Protein AF-A0A1I0GNK3-F1 (afdb_monomer_lite)

Sequence (64 aa):
MAKAKNKESHCGYQHWHRDLDLEVIKWLRANNKATPEQFEAFLREIYKRPDMIKRFPRGFGPAI

Secondary structure (DSSP, 8-state):
------HHHHHHHHHHHHHHHHHHHHHHHHTTT--HHHHHHHHHHHHTSHHHHHH-TTTT----

Radius of gyration: 14.08 Å; chains: 1; bounding box: 28×30×35 Å

Foldseek 3Di:
DDDPDDPVCVVVVVVVVVVVVVVLVVVCVVCVPDDPVNSVVVQQVVQPDPVNCVVPVCTPHDDD

pLDDT: mean 77.34, std 16.86, range [35.88, 95.0]

Structure (mmCIF, N/CA/C/O backbone):
data_AF-A0A1I0GNK3-F1
#
_entry.id   AF-A0A1I0GNK3-F1
#
loop_
_atom_site.group_PDB
_atom_site.id
_atom_site.type_symbol
_atom_site.label_atom_id
_atom_site.label_alt_id
_atom_site.label_comp_id
_atom_site.label_asym_id
_atom_site.label_entity_id
_atom_site.label_seq_id
_atom_site.pdbx_PDB_ins_code
_atom_site.Cartn_x
_atom_site.Cartn_y
_atom_site.Cartn_z
_atom_site.occupancy
_atom_site.B_iso_or_equiv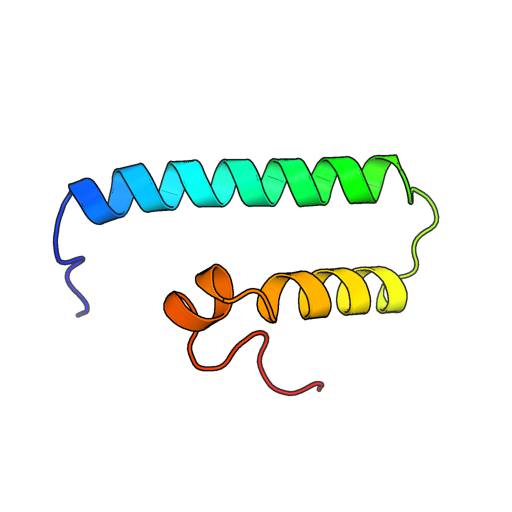
_atom_site.auth_seq_id
_atom_site.auth_comp_id
_atom_site.auth_asym_id
_atom_site.auth_atom_id
_atom_site.pdbx_PDB_model_num
ATOM 1 N N . MET A 1 1 ? 15.796 22.231 -12.149 1.00 35.88 1 MET A N 1
ATOM 2 C CA . MET A 1 1 ? 14.627 21.602 -12.803 1.00 35.88 1 MET A CA 1
ATOM 3 C C . MET A 1 1 ? 14.968 20.154 -13.127 1.00 35.88 1 MET A C 1
ATOM 5 O O . MET A 1 1 ? 15.835 19.926 -13.961 1.00 35.88 1 MET A O 1
ATOM 9 N N . ALA A 1 2 ? 14.371 19.180 -12.438 1.00 45.09 2 ALA A N 1
ATOM 10 C CA . ALA A 1 2 ? 14.596 17.767 -12.745 1.00 45.09 2 ALA A CA 1
ATOM 11 C C . ALA A 1 2 ? 13.756 17.385 -13.976 1.00 45.09 2 ALA A C 1
ATOM 13 O O . ALA A 1 2 ? 12.564 17.114 -13.864 1.00 45.09 2 ALA A O 1
ATOM 14 N N . LYS A 1 3 ? 14.359 17.433 -15.170 1.00 47.56 3 LYS A N 1
ATOM 15 C CA . LYS A 1 3 ? 13.750 16.888 -16.392 1.00 47.56 3 LYS A CA 1
ATOM 16 C C . LYS A 1 3 ? 13.747 15.364 -16.270 1.00 47.56 3 LYS A C 1
ATOM 18 O O . LYS A 1 3 ? 14.813 14.758 -16.163 1.00 47.56 3 LYS A O 1
ATOM 23 N N . ALA A 1 4 ? 12.561 14.759 -16.254 1.00 45.22 4 ALA A N 1
ATOM 24 C CA . ALA A 1 4 ? 12.416 13.311 -16.235 1.00 45.22 4 ALA A CA 1
ATOM 25 C C . ALA A 1 4 ? 13.103 12.711 -17.468 1.00 45.22 4 ALA A C 1
ATOM 27 O O . ALA A 1 4 ? 12.866 13.133 -18.600 1.00 45.22 4 ALA A O 1
ATOM 28 N N . LYS A 1 5 ? 14.037 11.791 -17.218 1.00 49.94 5 LYS A N 1
ATOM 29 C CA . LYS A 1 5 ? 15.124 11.503 -18.152 1.00 49.94 5 LYS A CA 1
ATOM 30 C C . LYS A 1 5 ? 14.710 10.672 -19.363 1.00 49.94 5 LYS A C 1
ATOM 32 O O . LYS A 1 5 ? 15.443 10.749 -20.326 1.00 49.94 5 LYS A O 1
ATOM 37 N N . ASN A 1 6 ? 13.588 9.938 -19.349 1.00 52.00 6 ASN A N 1
ATOM 38 C CA . ASN A 1 6 ? 13.096 9.139 -20.483 1.00 52.00 6 ASN A CA 1
ATOM 39 C C . ASN A 1 6 ? 11.603 8.779 -20.328 1.00 52.00 6 ASN A C 1
ATOM 41 O O . ASN A 1 6 ? 11.127 8.518 -19.224 1.00 52.00 6 ASN A O 1
ATOM 45 N N . LYS A 1 7 ? 10.868 8.719 -21.448 1.00 49.91 7 LYS A N 1
ATOM 46 C CA . LYS A 1 7 ? 9.422 8.405 -21.528 1.00 49.91 7 LYS A CA 1
ATOM 47 C C . LYS A 1 7 ? 9.083 6.998 -20.999 1.00 49.91 7 LYS A C 1
ATOM 49 O O . LYS A 1 7 ? 8.033 6.794 -20.402 1.00 49.91 7 LYS A O 1
ATOM 54 N N . GLU A 1 8 ? 10.003 6.048 -21.146 1.00 51.84 8 GLU A N 1
ATOM 55 C CA . GLU A 1 8 ? 9.860 4.668 -20.655 1.00 51.84 8 GLU A CA 1
ATOM 56 C C . GLU A 1 8 ? 9.891 4.576 -19.124 1.00 51.84 8 GLU A C 1
ATOM 58 O O . GLU A 1 8 ? 9.144 3.793 -18.532 1.00 51.84 8 GLU A O 1
ATOM 63 N N . SER A 1 9 ? 10.669 5.444 -18.465 1.00 50.94 9 SER A N 1
ATOM 64 C CA . SER A 1 9 ? 10.651 5.558 -17.005 1.00 50.94 9 SER A CA 1
ATOM 65 C C . SER A 1 9 ? 9.296 6.029 -16.484 1.00 50.94 9 SER A C 1
ATOM 67 O O . SER A 1 9 ? 8.976 5.719 -15.347 1.00 50.94 9 SER A O 1
ATOM 69 N N . HIS A 1 10 ? 8.474 6.719 -17.283 1.00 54.28 10 HIS A N 1
ATOM 70 C CA . HIS A 1 10 ? 7.121 7.097 -16.866 1.00 54.28 10 HIS A CA 1
ATOM 71 C C . HIS A 1 10 ? 6.133 5.932 -16.957 1.00 54.28 10 HIS A C 1
ATOM 73 O O . HIS A 1 10 ? 5.406 5.685 -15.996 1.00 54.28 10 HIS A O 1
ATOM 79 N N . CYS A 1 11 ? 6.135 5.174 -18.058 1.00 55.69 11 CYS A N 1
ATOM 80 C CA . CYS A 1 11 ? 5.192 4.065 -18.237 1.00 55.69 11 CYS A CA 1
ATOM 81 C C . CYS A 1 11 ? 5.433 2.926 -17.233 1.00 55.69 11 CYS A C 1
ATOM 83 O O . CYS A 1 11 ? 4.489 2.462 -16.591 1.00 55.69 11 CYS A O 1
ATOM 85 N N . GLY A 1 12 ? 6.691 2.508 -17.042 1.00 60.88 12 GLY A N 1
ATOM 86 C CA . GLY A 1 12 ? 7.033 1.448 -16.084 1.00 60.88 12 GLY A CA 1
ATOM 87 C C . GLY A 1 12 ? 6.841 1.869 -14.622 1.00 60.88 12 GLY A C 1
ATOM 88 O O . GLY A 1 12 ? 6.467 1.055 -13.778 1.00 60.88 12 GLY A O 1
ATOM 89 N N . TYR A 1 13 ? 7.039 3.155 -14.319 1.00 67.12 13 TYR A N 1
ATOM 90 C CA . TYR A 1 13 ? 6.804 3.701 -12.983 1.00 67.12 13 TYR A CA 1
ATOM 91 C C . TYR A 1 13 ? 5.310 3.803 -12.658 1.00 67.12 13 TYR A C 1
ATOM 93 O O . TYR A 1 13 ? 4.921 3.459 -11.546 1.00 67.12 13 TYR A O 1
ATOM 101 N N . GLN A 1 14 ? 4.468 4.188 -13.625 1.00 73.00 14 GLN A N 1
ATOM 102 C CA . GLN A 1 14 ? 3.012 4.202 -13.452 1.00 73.00 14 GLN A CA 1
ATOM 103 C C . GLN A 1 14 ? 2.423 2.804 -13.265 1.00 73.00 14 GLN A C 1
ATOM 105 O O . GLN A 1 14 ? 1.540 2.637 -12.430 1.00 73.00 14 GLN A O 1
ATOM 110 N N . HIS A 1 15 ? 2.881 1.809 -14.031 1.00 80.44 15 HIS A N 1
ATOM 111 C CA . HIS A 1 15 ? 2.388 0.438 -13.874 1.00 80.44 15 HIS A CA 1
ATOM 112 C C . HIS A 1 15 ? 2.745 -0.105 -12.489 1.00 80.44 15 HIS A C 1
ATOM 114 O O . HIS A 1 15 ? 1.875 -0.560 -11.760 1.00 80.44 15 HIS A O 1
ATOM 120 N N . TRP A 1 16 ? 4.002 0.052 -12.082 1.00 83.56 16 TRP A N 1
ATOM 121 C CA . TRP A 1 16 ? 4.438 -0.375 -10.758 1.00 83.56 16 TRP A CA 1
ATOM 122 C C . TRP A 1 16 ? 3.696 0.333 -9.617 1.00 83.56 16 TRP A C 1
ATOM 124 O O . TRP A 1 16 ? 3.376 -0.311 -8.625 1.00 83.56 16 TRP A O 1
ATOM 134 N N . HIS A 1 17 ? 3.404 1.635 -9.748 1.00 84.19 17 HIS A N 1
ATOM 135 C CA . HIS A 1 17 ? 2.609 2.358 -8.743 1.00 84.19 17 HIS A CA 1
ATOM 136 C C . HIS A 1 17 ? 1.217 1.740 -8.615 1.00 84.19 17 HIS A C 1
ATOM 138 O O . HIS A 1 17 ? 0.749 1.526 -7.506 1.00 84.19 17 HIS A O 1
ATOM 144 N N . ARG A 1 18 ? 0.599 1.362 -9.742 1.00 87.50 18 ARG A N 1
ATOM 145 C CA . ARG A 1 18 ? -0.705 0.686 -9.746 1.00 87.50 18 ARG A CA 1
ATOM 146 C C . ARG A 1 18 ? -0.651 -0.697 -9.100 1.00 87.50 18 ARG A C 1
ATOM 148 O O . ARG A 1 18 ? -1.570 -1.029 -8.363 1.00 87.50 18 ARG A O 1
ATOM 155 N N . ASP A 1 19 ? 0.390 -1.491 -9.346 1.00 88.62 19 ASP A N 1
ATOM 156 C CA . ASP A 1 19 ? 0.567 -2.779 -8.655 1.00 88.62 19 ASP A CA 1
ATOM 157 C C . ASP A 1 19 ? 0.720 -2.591 -7.142 1.00 88.62 19 ASP A C 1
ATOM 159 O O . ASP A 1 19 ? 0.069 -3.286 -6.361 1.00 88.62 19 ASP A O 1
ATOM 163 N N . LEU A 1 20 ? 1.522 -1.606 -6.727 1.00 88.06 20 LEU A N 1
ATOM 164 C CA . LEU A 1 20 ? 1.690 -1.260 -5.319 1.00 88.06 20 LEU A CA 1
ATOM 165 C C . LEU A 1 20 ? 0.357 -0.824 -4.690 1.00 88.06 20 LEU A C 1
ATOM 167 O O . LEU A 1 20 ? -0.005 -1.317 -3.621 1.00 88.06 20 LEU A O 1
ATOM 171 N N . ASP A 1 21 ? -0.406 0.038 -5.366 1.00 89.19 21 ASP A N 1
ATOM 172 C CA . ASP A 1 21 ? -1.742 0.453 -4.925 1.00 89.19 21 ASP A CA 1
ATOM 173 C C . ASP A 1 21 ? -2.686 -0.749 -4.781 1.00 89.19 21 ASP A C 1
ATOM 175 O O . ASP A 1 21 ? -3.430 -0.845 -3.804 1.00 89.19 21 ASP A O 1
ATOM 179 N N . LEU A 1 22 ? -2.647 -1.705 -5.715 1.00 93.31 22 LEU A N 1
ATOM 180 C CA . LEU A 1 22 ? -3.455 -2.924 -5.639 1.00 93.31 22 LEU A CA 1
ATOM 181 C C . LEU A 1 22 ? -3.067 -3.800 -4.440 1.00 93.31 22 LEU A C 1
ATOM 183 O O . LEU A 1 22 ? -3.961 -4.314 -3.760 1.00 93.31 22 LEU A O 1
ATOM 187 N N . GLU A 1 23 ? -1.772 -3.953 -4.145 1.00 92.69 23 GLU A N 1
ATOM 188 C CA . GLU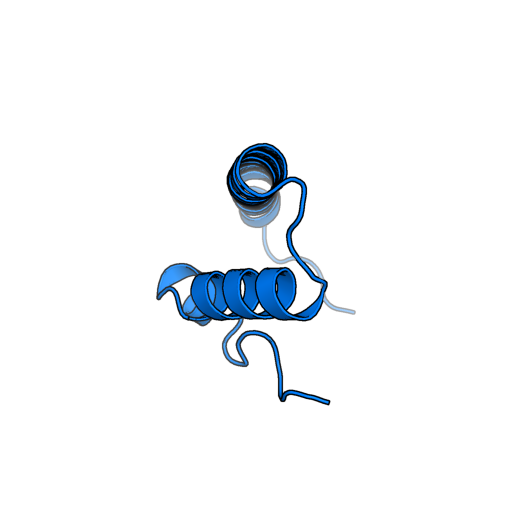 A 1 23 ? -1.301 -4.649 -2.939 1.00 92.69 23 GLU A CA 1
ATOM 189 C C . GLU A 1 23 ? -1.810 -3.962 -1.664 1.00 92.69 23 GLU A C 1
ATOM 191 O O . GLU A 1 23 ? -2.337 -4.629 -0.769 1.00 92.69 23 GLU A O 1
ATOM 196 N N . VAL A 1 24 ? -1.711 -2.631 -1.601 1.00 92.12 24 VAL A N 1
ATOM 197 C CA . VAL A 1 24 ? -2.166 -1.827 -0.460 1.00 92.12 24 VAL A CA 1
ATOM 198 C C . VAL A 1 24 ? -3.679 -1.951 -0.272 1.00 92.12 24 VAL A C 1
ATOM 200 O O . VAL A 1 24 ? -4.143 -2.237 0.831 1.00 92.12 24 VAL A O 1
ATOM 203 N N . ILE A 1 25 ? -4.465 -1.819 -1.344 1.00 91.69 25 ILE A N 1
ATOM 204 C CA . ILE A 1 25 ? -5.927 -1.973 -1.306 1.00 91.69 25 ILE A CA 1
ATOM 205 C C . ILE A 1 25 ? -6.311 -3.386 -0.863 1.00 91.69 25 ILE A C 1
ATOM 207 O O . ILE A 1 25 ? -7.233 -3.555 -0.061 1.00 91.69 25 ILE A O 1
ATOM 211 N N . LYS A 1 26 ? -5.617 -4.416 -1.361 1.00 95.00 26 LYS A N 1
ATOM 212 C CA . LYS A 1 26 ? -5.856 -5.804 -0.952 1.00 95.00 26 LYS A CA 1
ATOM 213 C C . LYS A 1 26 ? -5.580 -5.989 0.539 1.00 95.00 26 LYS A C 1
ATOM 215 O O . LYS A 1 26 ? -6.388 -6.616 1.224 1.00 95.00 26 LYS A O 1
ATOM 220 N N . TRP A 1 27 ? -4.490 -5.414 1.044 1.00 94.94 27 TRP A N 1
ATOM 221 C CA . TRP A 1 27 ? -4.162 -5.450 2.465 1.00 94.94 27 TRP A CA 1
ATOM 222 C C . TRP A 1 27 ? -5.201 -4.709 3.314 1.00 94.94 27 TRP A C 1
ATOM 224 O O . TRP A 1 27 ? -5.656 -5.264 4.310 1.00 94.94 27 TRP A O 1
ATOM 234 N N . LEU A 1 28 ? -5.651 -3.522 2.892 1.00 92.88 28 LEU A N 1
ATOM 235 C CA . LEU A 1 28 ? -6.689 -2.746 3.585 1.00 92.88 28 LEU A CA 1
ATOM 236 C C . LEU A 1 28 ? -8.032 -3.484 3.631 1.00 92.88 28 LEU A C 1
ATOM 238 O O . LEU A 1 28 ? -8.708 -3.483 4.656 1.00 92.88 28 LEU A O 1
ATOM 242 N N . ARG A 1 29 ? -8.416 -4.162 2.543 1.00 93.56 29 ARG A N 1
ATOM 243 C CA . ARG A 1 29 ? -9.632 -4.991 2.510 1.00 93.56 29 ARG A CA 1
ATOM 244 C C . ARG A 1 29 ? -9.536 -6.194 3.447 1.00 93.56 29 ARG A C 1
ATOM 246 O O . ARG A 1 29 ? -10.527 -6.535 4.084 1.00 93.56 29 ARG A O 1
ATOM 253 N N . ALA A 1 30 ? -8.364 -6.822 3.532 1.00 94.44 30 ALA A N 1
ATOM 254 C CA . ALA A 1 30 ? -8.118 -7.939 4.444 1.00 94.44 30 ALA A CA 1
ATOM 255 C C . ALA A 1 30 ? -8.008 -7.493 5.914 1.00 94.44 30 ALA A C 1
ATOM 257 O O . ALA A 1 30 ? -8.387 -8.242 6.809 1.00 94.44 30 ALA A O 1
ATOM 258 N N . ASN A 1 31 ? -7.533 -6.269 6.162 1.00 92.88 31 ASN A N 1
ATOM 259 C CA . ASN A 1 31 ? -7.308 -5.698 7.488 1.00 92.88 31 ASN A CA 1
ATOM 260 C C . ASN A 1 31 ? -8.183 -4.454 7.696 1.00 92.88 31 ASN A C 1
ATOM 262 O O . ASN A 1 31 ? -7.695 -3.375 8.020 1.00 92.88 31 ASN A O 1
ATOM 266 N N . ASN A 1 32 ? -9.499 -4.596 7.525 1.00 90.12 32 ASN A N 1
ATOM 267 C CA . ASN A 1 32 ? -10.447 -3.475 7.595 1.00 90.12 32 ASN A CA 1
ATOM 268 C C . ASN A 1 32 ? -10.544 -2.789 8.976 1.00 90.12 32 ASN A C 1
ATOM 270 O O . ASN A 1 32 ? -11.178 -1.745 9.096 1.00 90.12 32 ASN A O 1
ATOM 274 N N . LYS A 1 33 ? -9.940 -3.383 10.010 1.00 92.44 33 LYS A N 1
ATOM 275 C CA . LYS A 1 33 ? -9.818 -2.838 11.370 1.00 92.44 33 LYS A CA 1
ATOM 276 C C . LYS A 1 33 ? -8.383 -2.424 11.718 1.00 92.44 33 LYS A C 1
ATOM 278 O O . LYS A 1 33 ? -8.106 -2.196 12.892 1.00 92.44 33 LYS A O 1
ATOM 283 N N . ALA A 1 34 ? -7.473 -2.387 10.740 1.00 92.44 34 ALA A N 1
ATOM 284 C CA . ALA A 1 34 ? -6.088 -2.010 10.982 1.00 92.44 34 ALA A CA 1
ATOM 285 C 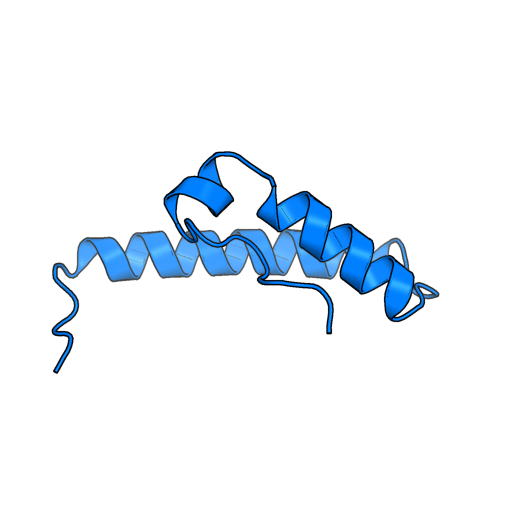C . ALA A 1 34 ? -6.001 -0.618 11.612 1.00 92.44 34 ALA A C 1
ATOM 287 O O . ALA A 1 34 ? -6.635 0.329 11.142 1.00 92.44 34 ALA A O 1
ATOM 288 N N . THR A 1 35 ? -5.185 -0.490 12.653 1.00 94.00 35 THR A N 1
ATOM 289 C CA . THR A 1 35 ? -4.844 0.816 13.214 1.00 94.00 35 THR A CA 1
ATOM 290 C C . THR A 1 35 ? -3.850 1.544 12.303 1.00 94.00 35 THR A C 1
ATOM 292 O O . THR A 1 35 ? -3.156 0.905 11.501 1.00 94.00 35 THR A O 1
ATOM 295 N N . PRO A 1 36 ? -3.722 2.876 12.433 1.00 90.75 36 PRO A N 1
ATOM 296 C CA . PRO A 1 36 ? -2.687 3.631 11.731 1.00 90.75 36 PRO A CA 1
ATOM 297 C C . PRO A 1 36 ? -1.275 3.063 11.944 1.00 90.75 36 PRO A C 1
ATOM 299 O O . PRO A 1 36 ? -0.503 2.982 10.994 1.00 90.75 36 PRO A O 1
ATOM 302 N N . GLU A 1 37 ? -0.962 2.586 13.153 1.00 90.94 37 GLU A N 1
ATOM 303 C CA . GLU A 1 37 ? 0.330 1.964 13.484 1.00 90.94 37 GLU A CA 1
ATOM 304 C C . GLU A 1 37 ? 0.555 0.652 12.716 1.00 90.94 37 GLU A C 1
ATOM 306 O O . GLU A 1 37 ? 1.644 0.400 12.202 1.00 90.94 37 GLU A O 1
ATOM 311 N N . GLN A 1 38 ? -0.485 -0.179 12.586 1.00 90.62 38 GLN A N 1
ATOM 312 C CA . GLN A 1 38 ? -0.418 -1.424 11.814 1.00 90.62 38 GLN A CA 1
ATOM 313 C C . GLN A 1 38 ? -0.266 -1.152 10.316 1.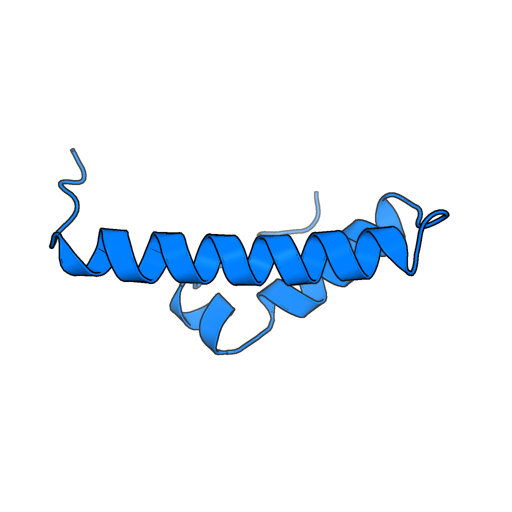00 90.62 38 GLN A C 1
ATOM 315 O O . GLN A 1 38 ? 0.466 -1.864 9.625 1.00 90.62 38 GLN A O 1
ATOM 320 N N . PHE A 1 39 ? -0.937 -0.114 9.814 1.00 91.62 39 PHE A N 1
ATOM 321 C CA . PHE A 1 39 ? -0.789 0.315 8.430 1.00 91.62 39 PHE A CA 1
ATOM 322 C C . PHE A 1 39 ? 0.614 0.865 8.159 1.00 91.62 39 PHE A C 1
ATOM 324 O O . PHE A 1 39 ? 1.230 0.504 7.157 1.00 91.62 39 PHE A O 1
ATOM 331 N N . GLU A 1 40 ? 1.164 1.666 9.073 1.00 89.94 40 GLU A N 1
ATOM 332 C CA . GLU A 1 40 ? 2.538 2.148 8.961 1.00 89.94 40 GLU A CA 1
ATOM 333 C C . GLU A 1 40 ? 3.539 0.987 8.974 1.00 89.94 40 GLU A C 1
ATOM 335 O O . GLU A 1 40 ? 4.436 0.941 8.132 1.00 89.94 40 GLU A O 1
ATOM 340 N N . ALA A 1 41 ? 3.370 0.012 9.871 1.00 90.38 41 ALA A N 1
ATOM 341 C CA . ALA A 1 41 ? 4.218 -1.176 9.908 1.00 90.38 41 ALA A CA 1
ATOM 342 C C . ALA A 1 41 ? 4.190 -1.936 8.570 1.00 90.38 41 ALA A C 1
ATOM 344 O O . ALA A 1 41 ? 5.242 -2.304 8.046 1.00 90.38 41 ALA 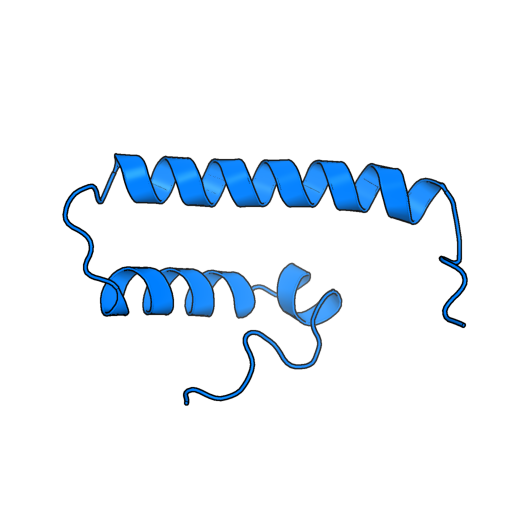A O 1
ATOM 345 N N . PHE A 1 42 ? 3.008 -2.103 7.970 1.00 91.69 42 PHE A N 1
ATOM 346 C CA . PHE A 1 42 ? 2.860 -2.702 6.643 1.00 91.69 42 PHE A CA 1
ATOM 347 C C . PHE A 1 42 ? 3.587 -1.903 5.551 1.00 91.69 42 PHE A C 1
ATOM 349 O O . PHE A 1 42 ? 4.320 -2.483 4.745 1.00 91.69 42 PHE A O 1
ATOM 356 N N . LEU A 1 43 ? 3.451 -0.574 5.545 1.00 89.56 43 LEU A N 1
ATOM 357 C CA . LEU A 1 43 ? 4.168 0.282 4.600 1.00 89.56 43 LEU A CA 1
ATOM 358 C C . LEU A 1 43 ? 5.686 0.174 4.790 1.00 89.56 43 LEU A C 1
ATOM 360 O O . LEU A 1 43 ? 6.417 0.022 3.813 1.00 89.56 43 LEU A O 1
ATOM 364 N N . ARG A 1 44 ? 6.180 0.166 6.031 1.00 88.56 44 ARG A N 1
ATOM 365 C CA . ARG A 1 44 ? 7.609 -0.024 6.322 1.00 88.56 44 ARG A CA 1
ATOM 366 C C . ARG A 1 44 ? 8.132 -1.350 5.775 1.00 88.56 44 ARG A C 1
ATOM 368 O O . ARG A 1 44 ? 9.224 -1.367 5.213 1.00 88.56 44 ARG A O 1
ATOM 375 N N . GLU A 1 45 ? 7.368 -2.434 5.892 1.00 90.00 45 GLU A N 1
ATOM 376 C CA . GLU A 1 45 ? 7.743 -3.737 5.327 1.00 90.00 45 GLU A CA 1
ATOM 377 C C . GLU A 1 45 ? 7.809 -3.711 3.798 1.00 90.00 45 GLU A C 1
ATOM 379 O O . GLU A 1 45 ? 8.751 -4.250 3.215 1.00 90.00 45 GLU A O 1
ATOM 384 N N . ILE A 1 46 ? 6.874 -3.025 3.130 1.00 89.44 46 ILE A N 1
ATOM 385 C CA . ILE A 1 46 ? 6.965 -2.827 1.681 1.00 89.44 46 ILE A CA 1
ATOM 386 C C . ILE A 1 46 ? 8.252 -2.074 1.333 1.00 89.44 46 ILE A C 1
ATOM 388 O O . ILE A 1 46 ? 9.030 -2.538 0.505 1.00 89.44 46 ILE A O 1
ATOM 392 N N . TYR A 1 47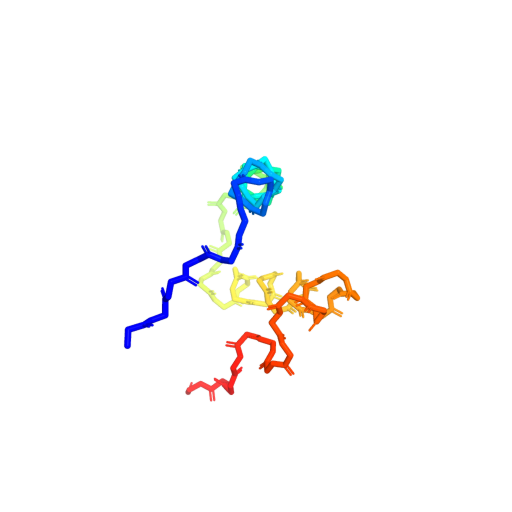 ? 8.536 -0.959 2.004 1.00 84.38 47 TYR A N 1
ATOM 393 C CA . TYR A 1 47 ? 9.696 -0.118 1.696 1.00 84.38 47 TYR A CA 1
ATOM 394 C C . TYR A 1 47 ? 11.059 -0.755 2.033 1.00 84.38 47 TYR A C 1
ATOM 396 O O . TYR A 1 47 ? 12.089 -0.232 1.606 1.00 84.38 47 TYR A O 1
ATOM 404 N N . LYS A 1 48 ? 11.087 -1.895 2.737 1.00 85.38 48 LYS A N 1
ATOM 405 C CA . LYS A 1 48 ? 12.289 -2.727 2.932 1.00 85.38 48 LYS A CA 1
ATOM 406 C C . LYS A 1 48 ? 12.593 -3.658 1.753 1.00 85.38 48 LYS A C 1
ATOM 408 O O . LYS A 1 48 ? 13.680 -4.234 1.706 1.00 85.38 48 LYS A O 1
ATOM 413 N N . ARG A 1 49 ? 11.670 -3.841 0.803 1.00 87.50 49 ARG A N 1
ATOM 414 C CA . ARG A 1 49 ? 11.880 -4.731 -0.349 1.00 87.50 49 ARG A CA 1
ATOM 415 C C . ARG A 1 49 ? 13.027 -4.217 -1.239 1.00 87.50 49 ARG A C 1
ATOM 417 O O . ARG A 1 49 ? 13.201 -3.005 -1.392 1.00 87.50 49 ARG A O 1
ATOM 424 N N . PRO A 1 50 ? 13.817 -5.102 -1.871 1.00 81.88 50 PRO A N 1
ATOM 425 C CA . PRO A 1 50 ? 14.989 -4.701 -2.652 1.00 81.88 50 PRO A CA 1
ATOM 426 C C . PRO A 1 50 ? 14.650 -3.813 -3.860 1.00 81.88 50 PRO A C 1
ATOM 428 O O . PRO A 1 50 ? 15.454 -2.964 -4.243 1.00 81.88 50 PRO A O 1
ATOM 431 N N . ASP A 1 51 ? 13.472 -3.969 -4.467 1.00 81.00 51 ASP A N 1
ATOM 432 C CA . ASP A 1 51 ? 12.985 -3.098 -5.542 1.00 81.00 51 ASP A CA 1
ATOM 433 C C . ASP A 1 51 ? 12.608 -1.697 -5.032 1.00 81.00 51 ASP A C 1
ATOM 435 O O . ASP A 1 51 ? 12.876 -0.702 -5.711 1.00 81.00 51 ASP A O 1
ATOM 439 N N . MET A 1 52 ? 12.070 -1.611 -3.814 1.00 83.00 52 MET A N 1
ATOM 440 C CA . MET A 1 52 ? 11.720 -0.358 -3.146 1.00 83.00 52 MET A CA 1
ATOM 441 C C . MET A 1 52 ? 12.972 0.391 -2.711 1.00 83.00 52 MET A C 1
ATOM 443 O O . MET A 1 52 ? 13.063 1.585 -2.961 1.00 83.00 52 MET A O 1
ATOM 447 N N . ILE A 1 53 ? 13.986 -0.302 -2.187 1.00 82.06 53 ILE A N 1
ATOM 448 C CA . ILE A 1 53 ? 15.291 0.291 -1.850 1.00 82.06 53 ILE A CA 1
ATOM 449 C C . ILE A 1 53 ? 15.986 0.840 -3.104 1.00 82.06 53 ILE A C 1
ATOM 451 O O . ILE A 1 53 ? 16.547 1.935 -3.077 1.00 82.06 53 ILE A O 1
ATOM 455 N N . LYS A 1 54 ? 15.919 0.122 -4.235 1.00 80.88 54 LYS A N 1
ATOM 456 C CA . LYS A 1 54 ? 16.473 0.605 -5.513 1.00 80.88 54 LYS A CA 1
ATOM 457 C C . LYS A 1 54 ? 15.787 1.881 -6.009 1.00 80.88 54 LYS A C 1
ATOM 459 O O . LYS A 1 54 ? 16.441 2.714 -6.630 1.00 80.88 54 LYS A O 1
ATOM 464 N N . ARG A 1 55 ? 14.482 2.033 -5.758 1.00 78.62 55 ARG A N 1
ATOM 465 C CA . ARG A 1 55 ? 13.687 3.210 -6.161 1.00 78.62 55 ARG A CA 1
ATOM 466 C C . ARG A 1 55 ? 13.772 4.356 -5.147 1.00 78.62 55 ARG A C 1
ATOM 468 O O . ARG A 1 55 ? 13.809 5.517 -5.542 1.00 78.62 55 ARG A O 1
ATOM 475 N N . PHE A 1 56 ? 13.841 4.023 -3.863 1.00 76.69 56 PHE A N 1
ATOM 476 C CA . PHE A 1 56 ? 13.890 4.915 -2.709 1.00 76.69 56 PHE A CA 1
ATOM 477 C C . PHE A 1 56 ? 15.080 4.517 -1.825 1.00 76.69 56 PHE A C 1
ATOM 479 O O . PHE A 1 56 ? 14.914 3.818 -0.827 1.00 76.69 56 PHE A O 1
ATOM 486 N N . PRO A 1 57 ? 16.301 4.979 -2.140 1.00 68.50 57 PRO A N 1
ATOM 487 C CA . PRO A 1 57 ? 17.506 4.600 -1.397 1.00 68.50 57 PRO A CA 1
ATOM 488 C C . PRO A 1 57 ? 17.524 5.077 0.067 1.00 68.50 57 PRO A C 1
ATOM 490 O O . PRO A 1 57 ? 18.384 4.658 0.834 1.00 68.50 57 PRO A O 1
ATOM 493 N N . ARG A 1 58 ? 16.578 5.937 0.477 1.00 68.88 58 ARG A N 1
ATOM 494 C CA . ARG A 1 58 ? 16.349 6.342 1.879 1.00 68.88 58 ARG A CA 1
ATOM 495 C C . ARG A 1 58 ? 15.121 5.666 2.517 1.00 68.88 58 ARG A C 1
ATOM 497 O O . ARG A 1 58 ? 14.707 6.060 3.605 1.00 68.88 58 ARG A O 1
ATOM 504 N N . GLY A 1 59 ? 14.548 4.658 1.853 1.00 67.50 59 GLY A N 1
ATOM 505 C CA . GLY A 1 59 ? 13.375 3.913 2.310 1.00 67.50 59 GLY A CA 1
ATOM 506 C C . GLY A 1 59 ? 12.164 4.809 2.583 1.00 67.50 59 GLY A C 1
ATOM 507 O O . GLY A 1 59 ? 11.957 5.814 1.904 1.00 67.50 59 GLY A O 1
ATOM 508 N N . PHE A 1 60 ? 11.384 4.439 3.601 1.00 65.62 60 PHE A N 1
ATOM 509 C CA . PHE A 1 60 ? 10.207 5.180 4.077 1.00 65.62 60 PHE A CA 1
ATOM 510 C C . PHE A 1 60 ? 10.565 6.475 4.848 1.00 65.62 60 PHE A C 1
ATOM 512 O O . PHE A 1 60 ? 9.679 7.230 5.227 1.00 65.62 60 PHE A O 1
ATOM 519 N N . GLY A 1 61 ? 11.857 6.764 5.062 1.00 61.38 61 GLY A N 1
ATOM 520 C CA . GLY A 1 61 ? 12.318 7.848 5.937 1.00 61.38 61 GLY A CA 1
ATOM 521 C C . GLY A 1 61 ? 12.298 7.473 7.432 1.00 61.38 61 GLY A C 1
ATOM 522 O O . GLY A 1 61 ? 11.790 6.407 7.802 1.00 61.38 61 GLY A O 1
ATOM 523 N N . PRO A 1 62 ? 12.908 8.297 8.307 1.00 54.47 62 PRO A N 1
ATOM 524 C CA . PRO A 1 62 ? 12.891 8.063 9.751 1.00 54.47 62 PRO A CA 1
ATOM 525 C C . PRO A 1 62 ? 11.453 8.101 10.291 1.00 54.47 62 PRO A C 1
ATOM 527 O O . PRO A 1 62 ? 10.625 8.865 9.800 1.00 54.47 62 PRO A O 1
ATOM 530 N N . ALA A 1 63 ? 11.158 7.254 11.282 1.00 54.56 63 ALA A N 1
ATOM 531 C CA . ALA A 1 63 ? 9.945 7.397 12.086 1.00 54.56 63 ALA A CA 1
ATOM 532 C C . ALA A 1 63 ? 9.979 8.765 12.779 1.00 54.56 63 ALA A C 1
ATOM 534 O O . ALA A 1 63 ? 11.015 9.114 13.348 1.00 54.56 63 ALA A O 1
ATOM 535 N N . ILE A 1 64 ? 8.900 9.537 12.641 1.00 50.72 64 ILE A N 1
ATOM 536 C CA . ILE A 1 64 ? 8.718 10.843 13.291 1.00 50.72 64 ILE A CA 1
ATOM 537 C C . ILE A 1 64 ? 8.174 10.634 14.696 1.00 50.72 64 ILE A C 1
ATOM 539 O O . ILE A 1 64 ? 7.282 9.769 14.834 1.00 50.72 64 ILE A O 1
#

Organism: NCBI:txid83460